Protein AF-A0A447S099-F1 (afdb_monomer_lite)

Foldseek 3Di:
DVVVVVVVVVVVVVVVVVVVPPPVPPVCPPPPPPPPPQQDFDKDWDWDDDDPAPTWTKIKTTDRQQKIKIKIAGHRDPDPPRIDIDIDGHPPDDD

Sequence (95 aa):
MKKIVFSVIAACSLFALFGCNHRAETDTVQPAAMEELKPMQQSWRGVLPCADCEGIDTSLFLEKDGTWVMNEHYQGARREPSSFALVRHLGTYRG

Organism: Klebsiella pneumoniae (NCBI:txid573)

pLDDT: mean 75.4, std 17.82, range [39.91, 97.0]

Radius of gyration: 29.15 Å; chains: 1; bounding box: 70×64×32 Å

Structure (mmCIF, N/CA/C/O backbone):
data_AF-A0A447S099-F1
#
_entry.id   AF-A0A447S099-F1
#
loop_
_atom_site.group_PDB
_atom_site.id
_atom_site.type_symbol
_atom_site.l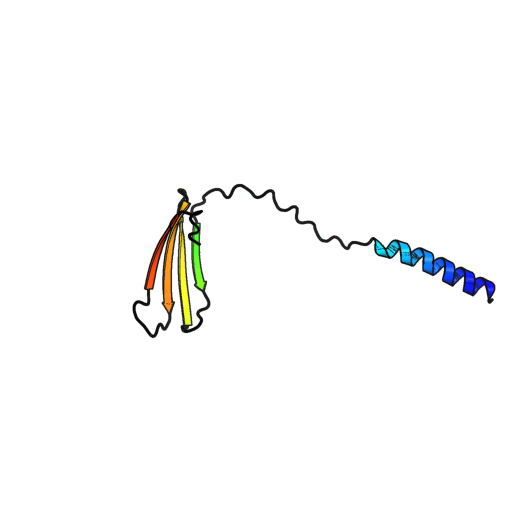abel_atom_id
_atom_site.label_alt_id
_atom_site.label_comp_id
_atom_site.label_asym_id
_atom_site.label_entity_id
_atom_site.label_seq_id
_atom_site.pdbx_PDB_ins_code
_atom_site.Cartn_x
_atom_site.Cartn_y
_atom_site.Cartn_z
_atom_site.occupancy
_atom_site.B_iso_or_equiv
_atom_site.auth_seq_id
_atom_site.auth_comp_id
_atom_site.auth_asym_id
_atom_site.auth_atom_id
_atom_site.pdbx_PDB_model_num
ATOM 1 N N . MET A 1 1 ? -56.495 -52.796 5.592 1.00 51.06 1 MET A N 1
ATOM 2 C CA . MET A 1 1 ? -55.129 -52.224 5.502 1.00 51.06 1 MET A CA 1
ATOM 3 C C . MET A 1 1 ? -55.048 -50.903 4.720 1.00 51.06 1 MET A C 1
ATOM 5 O O . MET A 1 1 ? -54.272 -50.047 5.106 1.00 51.06 1 MET A O 1
ATOM 9 N N . LYS A 1 2 ? -55.888 -50.653 3.702 1.00 55.31 2 LYS A N 1
ATOM 10 C CA . LYS A 1 2 ? -55.867 -49.414 2.887 1.00 55.31 2 LYS A CA 1
ATOM 11 C C . LYS A 1 2 ? -56.153 -48.104 3.655 1.00 55.31 2 LYS A C 1
ATOM 13 O O . LYS A 1 2 ? -55.530 -47.092 3.375 1.00 55.31 2 LYS A O 1
ATOM 18 N N . LYS A 1 3 ? -57.020 -48.140 4.678 1.00 57.19 3 LYS A N 1
ATOM 19 C CA . LYS A 1 3 ? -57.368 -46.974 5.527 1.00 57.19 3 LYS A CA 1
ATOM 20 C C . LYS A 1 3 ? -56.193 -46.485 6.390 1.00 57.19 3 LYS A C 1
ATOM 22 O O . LYS A 1 3 ? -56.050 -45.294 6.626 1.00 57.19 3 LYS A O 1
ATOM 27 N N . ILE A 1 4 ? -55.351 -47.424 6.827 1.00 69.56 4 ILE A N 1
ATOM 28 C CA . ILE A 1 4 ? -54.183 -47.152 7.676 1.00 69.56 4 ILE A CA 1
ATOM 29 C C . ILE A 1 4 ? -53.072 -46.519 6.831 1.00 69.56 4 ILE A C 1
ATOM 31 O O . ILE A 1 4 ? -52.464 -45.546 7.256 1.00 69.56 4 ILE A O 1
ATOM 35 N N . VAL A 1 5 ? -52.892 -46.987 5.589 1.00 66.50 5 VAL A N 1
ATOM 36 C CA . VAL A 1 5 ? -51.944 -46.393 4.630 1.00 66.50 5 VAL A CA 1
ATOM 37 C C . VAL A 1 5 ? -52.284 -44.925 4.341 1.00 66.50 5 VAL A C 1
ATOM 39 O O . VAL A 1 5 ? -51.392 -44.083 4.368 1.00 66.50 5 VAL A O 1
ATOM 42 N N . PHE A 1 6 ? -53.566 -44.586 4.153 1.00 65.75 6 PHE A N 1
ATOM 43 C CA . PHE A 1 6 ? -53.972 -43.189 3.948 1.00 65.75 6 PHE A CA 1
ATOM 44 C C . PHE A 1 6 ? -53.714 -42.296 5.173 1.00 65.75 6 PHE A C 1
ATOM 46 O O . PHE A 1 6 ? -53.293 -41.153 5.013 1.00 65.75 6 PHE A O 1
ATOM 53 N N . SER A 1 7 ? -53.899 -42.819 6.389 1.00 67.88 7 SER A N 1
ATOM 54 C CA . SER A 1 7 ? -53.637 -42.073 7.628 1.00 67.88 7 SER A CA 1
ATOM 55 C C . SER A 1 7 ? -52.149 -41.790 7.848 1.00 67.88 7 SER A C 1
ATOM 57 O O . SER A 1 7 ? -51.799 -40.718 8.334 1.00 67.88 7 SER A O 1
ATOM 59 N N . VAL A 1 8 ? -51.271 -42.732 7.491 1.00 70.94 8 VAL A N 1
ATOM 60 C CA . VAL A 1 8 ? -49.815 -42.572 7.641 1.00 70.94 8 VAL A CA 1
ATOM 61 C C . VAL A 1 8 ? -49.278 -41.534 6.654 1.00 70.94 8 VAL A C 1
ATOM 63 O O . VAL A 1 8 ? -48.487 -40.679 7.039 1.00 70.94 8 VAL A O 1
ATOM 66 N N . ILE A 1 9 ? -49.767 -41.533 5.410 1.00 68.25 9 ILE A N 1
ATOM 67 C CA . ILE A 1 9 ? -49.372 -40.544 4.392 1.00 68.25 9 ILE A CA 1
ATOM 68 C C . ILE A 1 9 ? -49.810 -39.128 4.801 1.00 68.25 9 ILE A C 1
ATOM 70 O O . ILE A 1 9 ? -49.021 -38.187 4.701 1.00 68.25 9 ILE A O 1
ATOM 74 N N . ALA A 1 10 ? -51.031 -38.979 5.327 1.00 66.81 10 ALA A N 1
ATOM 75 C CA . ALA A 1 10 ? -51.517 -37.698 5.838 1.00 66.81 10 ALA A CA 1
ATOM 76 C C . ALA A 1 10 ? -50.680 -37.201 7.034 1.00 66.81 10 ALA A C 1
ATOM 78 O O . ALA A 1 10 ? -50.291 -36.035 7.071 1.00 66.81 10 ALA A O 1
ATOM 79 N N . ALA A 1 11 ? -50.320 -38.087 7.967 1.00 64.31 11 ALA A N 1
ATOM 80 C CA . ALA A 1 11 ? -49.480 -37.730 9.109 1.00 64.31 11 ALA A CA 1
ATOM 81 C C . ALA A 1 11 ? -48.061 -37.306 8.684 1.00 64.31 11 ALA A C 1
ATOM 83 O O . ALA A 1 11 ? -47.558 -36.293 9.163 1.00 64.31 11 ALA A O 1
ATOM 84 N N . CYS A 1 12 ? -47.435 -38.009 7.735 1.00 63.38 12 CYS A N 1
ATOM 85 C CA . CYS A 1 12 ? -46.109 -37.647 7.223 1.00 63.38 12 CYS A CA 1
ATOM 86 C C . CYS A 1 12 ? -46.093 -36.286 6.508 1.00 63.38 12 CYS A C 1
ATOM 88 O O . CYS A 1 12 ? -45.123 -35.541 6.645 1.00 63.38 12 CYS A O 1
ATOM 90 N N . SER A 1 13 ? -47.170 -35.919 5.800 1.00 64.38 13 SER A N 1
ATOM 91 C CA . SER A 1 13 ? -47.267 -34.596 5.161 1.00 64.38 13 SER A CA 1
ATOM 92 C C . SER A 1 13 ? -47.322 -33.434 6.161 1.00 64.38 13 SER A C 1
ATOM 94 O O . SER A 1 13 ? -46.795 -32.361 5.877 1.00 64.38 13 SER A O 1
ATOM 96 N N . LEU A 1 14 ? -47.876 -33.653 7.359 1.00 59.97 14 LEU A N 1
ATOM 97 C CA . LEU A 1 14 ? -47.946 -32.633 8.411 1.00 59.97 14 LEU A CA 1
ATOM 98 C C . LEU A 1 14 ? -46.583 -32.390 9.080 1.00 59.97 14 LEU A C 1
ATOM 100 O O . LEU A 1 14 ? -46.273 -31.256 9.437 1.00 59.97 14 LEU A O 1
ATOM 104 N N . PHE A 1 15 ? -45.736 -33.419 9.190 1.00 59.94 15 PHE A N 1
ATOM 105 C CA . PHE A 1 15 ? -44.371 -33.275 9.714 1.00 59.94 15 PHE A CA 1
ATOM 106 C C . PHE A 1 15 ? -43.417 -32.578 8.733 1.00 59.94 15 PHE A C 1
ATOM 108 O O . PHE A 1 15 ? -42.501 -31.884 9.167 1.00 59.94 15 PHE A O 1
ATOM 115 N N . ALA A 1 16 ? -43.649 -32.697 7.422 1.00 61.69 16 ALA A N 1
ATOM 116 C CA . ALA A 1 16 ? -42.831 -32.027 6.410 1.00 61.69 16 ALA A CA 1
ATOM 117 C C . ALA A 1 16 ? -42.985 -30.491 6.429 1.00 61.69 16 ALA A C 1
ATOM 119 O O . ALA A 1 16 ? -42.023 -29.776 6.153 1.00 61.69 16 ALA A O 1
ATOM 120 N N . LEU A 1 17 ? -44.156 -29.967 6.815 1.00 58.38 17 LEU A N 1
ATOM 121 C CA . LEU A 1 17 ? -44.407 -28.518 6.868 1.00 58.38 17 LEU A CA 1
ATOM 122 C C . LEU A 1 17 ? -43.716 -27.816 8.051 1.00 58.38 17 LEU A C 1
ATOM 124 O O . LEU A 1 17 ? -43.416 -26.628 7.954 1.00 58.38 17 LEU A O 1
ATOM 128 N N . PHE A 1 18 ? -43.381 -28.536 9.129 1.00 58.28 18 PHE A N 1
ATOM 129 C CA . PHE A 1 18 ? -42.540 -27.995 10.209 1.00 58.28 18 PHE A CA 1
ATOM 130 C C . PHE A 1 18 ? -41.052 -27.891 9.815 1.00 58.28 18 PHE A C 1
ATOM 132 O O . PHE A 1 18 ? -40.303 -27.151 10.450 1.00 58.28 18 PHE A O 1
ATOM 139 N N . GLY A 1 19 ? -40.623 -28.572 8.744 1.00 55.94 19 GLY A N 1
ATOM 140 C CA . GLY A 1 19 ? -39.241 -28.552 8.253 1.00 55.94 19 GLY A CA 1
ATOM 141 C C . GLY A 1 19 ? -38.857 -27.308 7.444 1.00 55.94 19 GLY A C 1
ATOM 142 O O . GLY A 1 19 ? -37.672 -27.014 7.316 1.00 55.94 19 GLY A O 1
ATOM 143 N N . CYS A 1 20 ? -39.820 -26.527 6.942 1.00 60.66 20 CYS A N 1
ATOM 144 C CA . CYS A 1 20 ? -39.541 -25.333 6.127 1.00 60.66 20 CYS A CA 1
ATOM 145 C C . CYS A 1 20 ? -39.293 -24.042 6.930 1.00 60.66 20 CYS A C 1
ATOM 147 O O . CYS A 1 20 ? -39.275 -22.962 6.347 1.00 60.66 20 CYS A O 1
ATOM 149 N N . ASN A 1 21 ? -39.065 -24.133 8.244 1.00 58.59 21 ASN A N 1
ATOM 150 C CA . ASN A 1 21 ? -38.572 -23.010 9.055 1.00 58.59 21 ASN A CA 1
ATOM 151 C C . ASN A 1 21 ? -37.279 -23.323 9.819 1.00 58.59 21 ASN A C 1
ATOM 153 O O . ASN A 1 21 ? -36.841 -22.506 10.627 1.00 58.59 21 ASN A O 1
ATOM 157 N N . HIS A 1 22 ? -36.610 -24.449 9.539 1.00 50.50 22 HIS A N 1
ATOM 158 C CA . HIS A 1 22 ? -35.230 -24.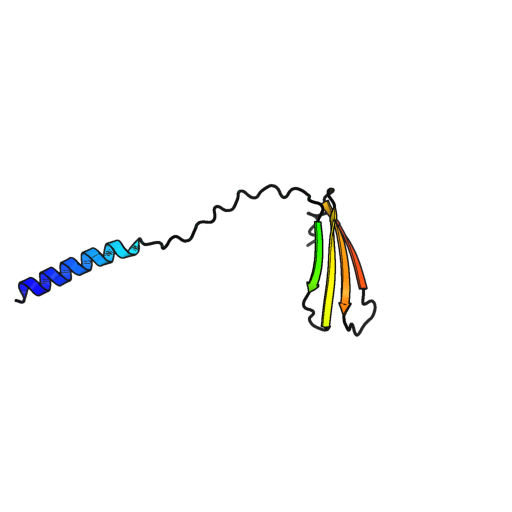625 9.983 1.00 50.50 22 HIS A CA 1
ATOM 159 C C . HIS A 1 22 ? -34.321 -23.788 9.078 1.00 50.50 22 HIS A C 1
ATOM 161 O O . HIS A 1 22 ? -33.628 -24.291 8.194 1.00 50.50 22 HIS A O 1
ATOM 167 N N . ARG A 1 23 ? -34.349 -22.468 9.291 1.00 47.47 23 ARG A N 1
ATOM 168 C CA . ARG A 1 23 ? -33.197 -21.628 9.007 1.00 47.47 23 ARG A CA 1
ATOM 169 C C . ARG A 1 23 ? -32.113 -22.178 9.922 1.00 47.47 23 ARG A C 1
ATOM 171 O O . ARG A 1 23 ? -32.057 -21.805 11.089 1.00 47.47 23 ARG A O 1
ATOM 178 N N . ALA A 1 24 ? -31.336 -23.134 9.403 1.00 49.28 24 ALA A N 1
ATOM 179 C CA . ALA A 1 24 ? -30.019 -23.425 9.932 1.00 49.28 24 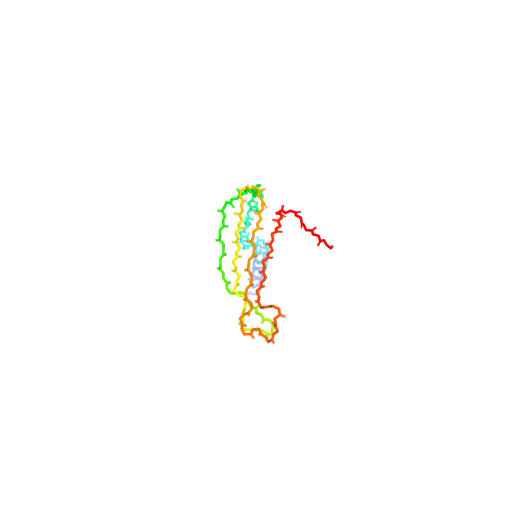ALA A CA 1
ATOM 180 C C . ALA A 1 24 ? -29.407 -22.059 10.187 1.00 49.28 24 ALA A C 1
ATOM 182 O O . ALA A 1 24 ? -29.394 -21.224 9.279 1.00 49.28 24 ALA A O 1
ATOM 183 N N . GLU A 1 25 ? -29.117 -21.828 11.457 1.00 49.84 25 GLU A N 1
ATOM 184 C CA . GLU A 1 25 ? -28.545 -20.639 12.044 1.00 49.84 25 GLU A CA 1
ATOM 185 C C . GLU A 1 25 ? -27.443 -20.142 11.109 1.00 49.84 25 GLU A C 1
ATOM 187 O O . GLU A 1 25 ? -26.290 -20.556 11.168 1.00 49.84 25 GLU A O 1
ATOM 192 N N . THR A 1 26 ? -27.827 -19.298 10.146 1.00 46.53 26 THR A N 1
ATOM 193 C CA . THR A 1 26 ? -26.912 -18.353 9.545 1.00 46.53 26 THR A CA 1
ATOM 194 C C . THR A 1 26 ? -26.624 -17.479 10.727 1.00 46.53 26 THR A C 1
ATOM 196 O O . THR A 1 26 ? -27.455 -16.622 11.033 1.00 46.53 26 THR A O 1
ATOM 199 N N . ASP A 1 27 ? -25.566 -17.847 11.440 1.00 47.38 27 ASP A N 1
ATOM 200 C CA . ASP A 1 27 ? -24.877 -17.069 12.439 1.00 47.38 27 ASP A CA 1
ATOM 201 C C . ASP A 1 27 ? -24.915 -15.641 11.914 1.00 47.38 27 ASP A C 1
ATOM 203 O O . ASP A 1 27 ? -24.204 -15.260 10.976 1.00 47.38 27 ASP A O 1
ATOM 207 N N . THR A 1 28 ? -25.930 -14.902 12.360 1.00 44.50 28 THR A N 1
ATOM 208 C CA . THR A 1 28 ? -26.043 -13.494 12.074 1.00 44.50 28 THR A CA 1
ATOM 209 C C . THR A 1 28 ? -24.964 -12.951 12.964 1.00 44.50 28 THR A C 1
ATOM 211 O O . THR A 1 28 ? -25.238 -12.577 14.103 1.00 44.50 28 THR A O 1
ATOM 214 N N . VAL A 1 29 ? -23.733 -12.980 12.448 1.00 50.75 29 VAL A N 1
ATOM 215 C CA . VAL A 1 29 ? -22.682 -12.067 12.835 1.00 50.75 29 VAL A CA 1
ATOM 216 C C . VAL A 1 29 ? -23.408 -10.739 12.827 1.00 50.75 29 VAL A C 1
ATOM 218 O O . VAL A 1 29 ? -23.732 -10.209 11.759 1.00 50.75 29 VAL A O 1
ATOM 221 N N . GLN A 1 30 ? -23.810 -10.277 14.019 1.00 44.72 30 GLN A N 1
ATOM 222 C CA . GLN A 1 30 ? -24.191 -8.894 14.208 1.00 44.72 30 GLN A CA 1
ATOM 223 C C . GLN A 1 30 ? -23.109 -8.146 13.441 1.00 44.72 30 GLN A C 1
ATOM 225 O O . GLN A 1 30 ? -21.936 -8.422 13.714 1.00 44.72 30 GLN A O 1
ATOM 230 N N . PRO A 1 31 ? -23.437 -7.315 12.434 1.00 47.88 31 PRO A N 1
ATOM 231 C CA . PRO A 1 31 ? -22.426 -6.438 11.887 1.00 47.88 31 PRO A CA 1
ATOM 232 C C . PRO A 1 31 ? -21.930 -5.690 13.112 1.00 47.88 31 PRO A C 1
ATOM 234 O O . PRO A 1 31 ? -22.702 -4.931 13.703 1.00 47.88 31 PRO A O 1
ATOM 237 N N . ALA A 1 32 ? -20.732 -6.058 13.590 1.00 57.59 32 ALA A N 1
ATOM 238 C CA . ALA A 1 32 ? -20.129 -5.453 14.757 1.00 57.59 32 ALA A CA 1
ATOM 239 C C . 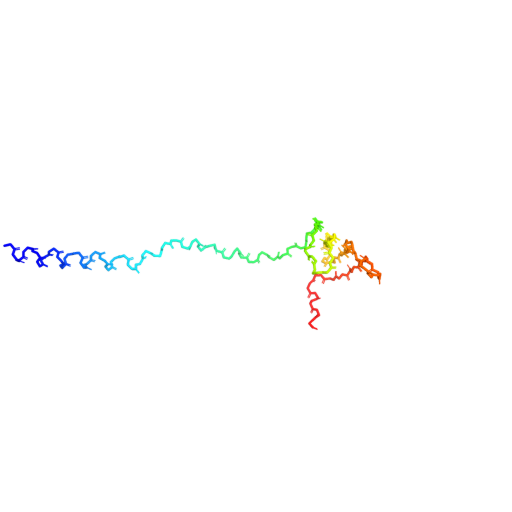ALA A 1 32 ? -20.271 -3.972 14.476 1.00 57.59 32 ALA A C 1
ATOM 241 O O . ALA A 1 32 ? -19.847 -3.542 1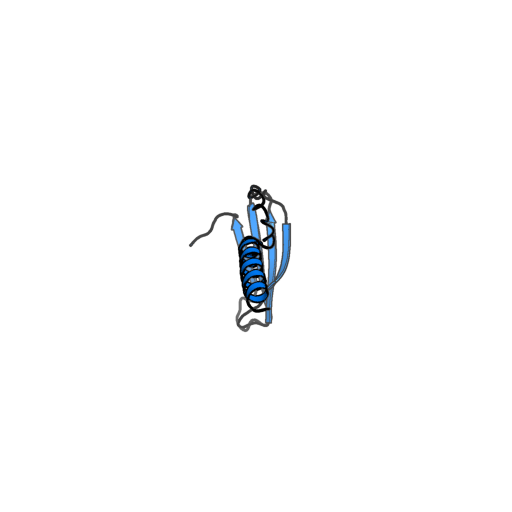3.396 1.00 57.59 32 ALA A O 1
ATOM 242 N N . ALA A 1 33 ? -21.048 -3.284 15.326 1.00 54.00 33 ALA A N 1
ATOM 243 C CA . ALA A 1 33 ? -21.392 -1.885 15.138 1.00 54.00 33 ALA A CA 1
ATOM 244 C C . ALA A 1 33 ? -20.117 -1.221 14.659 1.00 54.00 33 ALA A C 1
ATOM 246 O O . ALA A 1 33 ? -19.129 -1.361 15.372 1.00 54.00 33 ALA A O 1
ATOM 247 N N . MET A 1 34 ? -20.124 -0.720 13.415 1.00 54.69 34 MET A N 1
ATOM 248 C CA . MET A 1 34 ? -18.915 -0.366 12.675 1.00 54.69 34 MET A CA 1
ATOM 249 C C . MET A 1 34 ? -18.093 0.513 13.598 1.00 54.69 34 MET A C 1
ATOM 251 O O . MET A 1 34 ? -18.442 1.676 13.796 1.00 54.69 34 MET A O 1
ATOM 255 N N . GLU A 1 35 ? -17.119 -0.093 14.277 1.00 61.59 35 GLU A N 1
ATOM 256 C CA . GLU A 1 35 ? -16.424 0.597 15.344 1.00 61.59 35 GLU A CA 1
ATOM 257 C C . GLU A 1 35 ? -15.698 1.703 14.611 1.00 61.59 35 GLU A C 1
ATOM 259 O O . GLU A 1 35 ? -15.030 1.428 13.608 1.00 61.59 35 GLU A O 1
ATOM 264 N N . GLU A 1 36 ? -15.969 2.950 15.000 1.00 60.22 36 GLU A N 1
ATOM 265 C CA . GLU A 1 36 ? -15.356 4.119 14.388 1.00 60.22 36 GLU A CA 1
ATOM 266 C C . GLU A 1 36 ? -13.866 3.809 14.276 1.00 60.22 36 GLU A C 1
ATOM 268 O O . GLU A 1 36 ? -13.219 3.613 15.308 1.00 60.22 36 GLU A O 1
ATOM 273 N N . LEU A 1 37 ? -13.373 3.607 13.040 1.00 61.72 37 LEU A N 1
ATOM 274 C CA . LEU A 1 37 ? -12.036 3.065 12.814 1.00 61.72 37 LEU A CA 1
ATOM 275 C C . LEU A 1 37 ? -11.051 4.031 13.449 1.00 61.72 37 LEU A C 1
ATOM 277 O O . LEU A 1 37 ? -10.702 5.060 12.870 1.00 61.72 37 LEU A O 1
ATOM 281 N N . LYS A 1 38 ? -10.626 3.703 14.667 1.00 62.22 38 LYS A N 1
ATOM 282 C CA . LYS A 1 38 ? -9.717 4.544 15.413 1.00 62.22 38 LYS A CA 1
ATOM 283 C C . LYS A 1 38 ? -8.381 4.509 14.681 1.00 62.22 38 LYS A C 1
ATOM 285 O O . LYS A 1 38 ? -7.842 3.413 14.497 1.00 62.22 38 LYS A O 1
ATOM 290 N N . PRO A 1 39 ? -7.822 5.670 14.297 1.00 64.19 39 PRO A N 1
ATOM 291 C CA . PRO A 1 39 ? -6.486 5.724 13.731 1.00 64.19 39 PRO A CA 1
ATOM 292 C C . PRO A 1 39 ? -5.510 5.020 14.675 1.00 64.19 39 PRO A C 1
ATOM 294 O O . PRO A 1 39 ? -5.341 5.406 15.837 1.00 64.19 39 PRO A O 1
ATOM 297 N N . MET A 1 40 ? -4.910 3.937 14.196 1.00 63.81 40 MET A N 1
ATOM 298 C CA . MET A 1 40 ? -3.965 3.126 14.948 1.00 63.81 40 MET A CA 1
ATOM 299 C C . MET A 1 40 ? -2.655 3.064 14.181 1.00 63.81 40 MET A C 1
ATOM 301 O O . MET A 1 40 ? -2.647 2.908 12.962 1.00 63.81 40 MET A O 1
ATOM 305 N N . GLN A 1 41 ? -1.543 3.204 14.903 1.00 76.25 41 GLN A N 1
ATOM 306 C CA . GLN A 1 41 ? -0.233 3.076 14.287 1.00 76.25 41 GLN A CA 1
ATOM 307 C C . GLN A 1 41 ? -0.003 1.605 13.963 1.00 76.25 41 GLN A C 1
ATOM 309 O O . GLN A 1 41 ? 0.071 0.772 14.869 1.00 76.25 41 GLN A O 1
ATOM 314 N N . GLN A 1 42 ? 0.065 1.288 12.677 1.00 84.88 42 GLN A N 1
ATOM 315 C CA . GLN A 1 42 ? 0.214 -0.077 12.197 1.00 84.88 42 GLN A CA 1
ATOM 316 C C . GLN A 1 42 ? 1.207 -0.120 11.051 1.00 84.88 42 GLN A C 1
ATOM 318 O O . GLN A 1 42 ? 1.264 0.777 10.215 1.00 84.88 42 GLN A O 1
ATOM 323 N N . SER A 1 43 ? 1.981 -1.195 11.012 1.00 91.56 43 SER A N 1
ATOM 324 C CA . SER A 1 43 ? 2.870 -1.501 9.903 1.00 91.56 43 SER A CA 1
ATOM 325 C C . SER A 1 43 ? 2.481 -2.844 9.319 1.00 91.56 43 SER A C 1
ATOM 327 O O . SER A 1 43 ? 2.370 -3.828 10.053 1.00 91.56 43 SER A O 1
ATOM 329 N N . TRP A 1 44 ? 2.336 -2.895 8.007 1.00 93.50 44 TRP A N 1
ATOM 330 C CA . TRP A 1 44 ? 2.102 -4.115 7.262 1.00 93.50 44 TRP A CA 1
ATOM 331 C C . TRP A 1 44 ? 3.206 -4.297 6.225 1.00 93.50 44 TRP A C 1
ATOM 333 O O . TRP A 1 44 ? 3.699 -3.327 5.648 1.00 93.50 44 TRP A O 1
ATOM 343 N N . ARG A 1 45 ? 3.611 -5.546 6.009 1.00 95.88 45 ARG A N 1
ATOM 344 C CA . ARG A 1 45 ? 4.546 -5.930 4.953 1.00 95.88 45 ARG A CA 1
ATOM 345 C C . ARG A 1 45 ? 4.095 -7.238 4.332 1.00 95.88 45 ARG A C 1
ATOM 347 O O . ARG A 1 45 ? 3.675 -8.143 5.052 1.00 95.88 45 ARG A O 1
ATOM 354 N N . GLY A 1 46 ? 4.241 -7.344 3.022 1.00 95.75 46 GLY A N 1
ATOM 355 C CA . GLY A 1 46 ? 3.952 -8.564 2.289 1.00 95.75 46 GLY A CA 1
ATOM 356 C C . GLY A 1 46 ? 4.266 -8.417 0.811 1.00 95.75 46 GLY A C 1
ATOM 357 O O . GLY A 1 46 ? 4.503 -7.317 0.322 1.00 95.75 46 GLY A O 1
ATOM 358 N N . VAL A 1 47 ? 4.252 -9.542 0.102 1.00 96.88 47 VAL A N 1
ATOM 359 C CA . VAL A 1 47 ? 4.421 -9.563 -1.352 1.00 96.88 47 VAL A CA 1
ATOM 360 C C . VAL A 1 47 ? 3.048 -9.706 -1.997 1.00 96.88 47 VAL A C 1
ATOM 362 O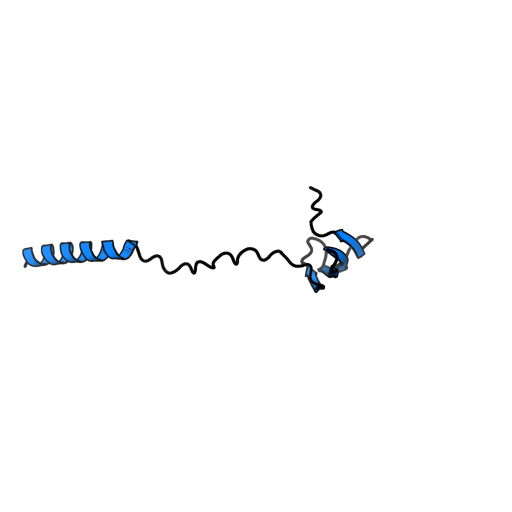 O . VAL A 1 47 ? 2.357 -10.702 -1.774 1.00 96.88 47 VAL A O 1
ATOM 365 N N . LEU A 1 48 ? 2.640 -8.703 -2.770 1.00 95.81 48 LEU A N 1
ATOM 366 C CA . LEU A 1 48 ? 1.400 -8.724 -3.537 1.00 95.81 48 LEU A CA 1
ATOM 367 C C . LEU A 1 48 ? 1.611 -9.439 -4.882 1.00 95.81 48 LEU A C 1
ATOM 369 O O . LEU A 1 48 ? 2.691 -9.333 -5.473 1.00 95.81 48 LEU A O 1
ATOM 373 N N . PRO A 1 49 ? 0.593 -10.155 -5.394 1.00 95.88 49 PRO A N 1
ATOM 374 C CA . PRO A 1 49 ? 0.667 -10.771 -6.712 1.00 95.88 49 PRO A CA 1
ATOM 375 C C . PRO A 1 49 ? 0.786 -9.698 -7.800 1.00 95.88 49 PRO A C 1
ATOM 377 O O . PRO A 1 49 ? 0.067 -8.700 -7.785 1.00 95.88 49 PRO A O 1
ATOM 380 N N . CYS A 1 50 ? 1.675 -9.930 -8.763 1.00 92.75 50 CYS A N 1
ATOM 381 C CA . CYS A 1 50 ? 1.952 -9.018 -9.867 1.00 92.75 50 CYS A CA 1
ATOM 382 C C . CYS A 1 50 ? 1.568 -9.656 -11.205 1.00 92.75 50 CYS A C 1
ATOM 384 O O . CYS A 1 50 ? 1.725 -10.861 -11.390 1.00 92.75 50 CYS A O 1
ATOM 386 N N . ALA A 1 51 ? 1.054 -8.859 -12.143 1.00 91.81 51 ALA A N 1
ATOM 387 C CA . ALA A 1 51 ? 0.603 -9.370 -13.438 1.00 91.81 51 ALA A CA 1
ATOM 388 C C . ALA A 1 51 ? 1.767 -9.683 -14.395 1.00 91.81 51 ALA A C 1
ATOM 390 O O . ALA A 1 51 ? 1.698 -10.640 -15.163 1.00 91.81 51 ALA A O 1
ATOM 391 N N . ASP A 1 52 ? 2.823 -8.869 -14.372 1.00 89.50 52 ASP A N 1
ATOM 392 C CA . ASP A 1 52 ? 3.933 -8.903 -15.330 1.00 89.50 52 ASP A CA 1
ATOM 393 C C . ASP A 1 52 ? 5.325 -8.916 -14.674 1.00 89.50 52 ASP A C 1
ATOM 395 O O . ASP A 1 52 ? 6.339 -8.759 -15.368 1.00 89.50 52 ASP A O 1
ATOM 399 N N . CYS A 1 53 ? 5.366 -9.148 -13.361 1.00 90.69 53 CYS A N 1
ATOM 400 C CA . CYS A 1 53 ? 6.561 -9.243 -12.529 1.00 90.69 53 CYS A CA 1
ATOM 401 C C . CYS A 1 53 ? 6.422 -10.382 -11.497 1.00 90.69 53 CYS A C 1
ATOM 403 O O . CYS A 1 53 ? 5.362 -10.997 -11.397 1.00 90.69 53 CYS A O 1
ATOM 405 N N . GLU A 1 54 ? 7.487 -10.717 -10.765 1.00 94.38 54 GLU A N 1
ATOM 406 C CA . GLU A 1 54 ? 7.494 -11.868 -9.837 1.00 94.38 54 GLU A CA 1
ATOM 407 C C . GLU A 1 54 ? 6.603 -11.628 -8.607 1.00 94.38 54 GLU A C 1
ATOM 409 O O . GLU A 1 54 ? 6.006 -12.556 -8.061 1.00 94.38 54 GLU A O 1
ATOM 414 N N . GLY A 1 55 ? 6.474 -10.365 -8.208 1.00 94.75 55 GLY A N 1
ATOM 415 C CA . GLY A 1 55 ? 5.681 -9.915 -7.074 1.00 94.75 55 GLY A CA 1
ATOM 416 C C . GLY A 1 55 ? 5.980 -8.454 -6.754 1.00 94.75 55 GLY A C 1
ATOM 417 O O . GLY A 1 55 ? 6.975 -7.899 -7.221 1.00 94.75 55 GLY A O 1
ATOM 418 N N . ILE A 1 56 ? 5.119 -7.822 -5.964 1.00 96.56 56 ILE A N 1
ATOM 419 C CA . ILE A 1 56 ? 5.338 -6.458 -5.473 1.00 96.56 56 ILE A CA 1
ATOM 420 C C . ILE A 1 56 ? 5.621 -6.551 -3.977 1.00 96.56 56 ILE A C 1
ATOM 422 O O . ILE A 1 56 ? 4.720 -6.861 -3.204 1.00 96.56 56 ILE A O 1
ATOM 426 N N . ASP A 1 57 ? 6.868 -6.327 -3.566 1.00 97.00 57 ASP A N 1
ATOM 427 C CA . ASP A 1 57 ? 7.214 -6.184 -2.151 1.00 97.00 57 ASP A CA 1
ATOM 428 C C . ASP A 1 57 ? 6.646 -4.856 -1.653 1.00 97.00 57 ASP A C 1
ATOM 430 O O . ASP A 1 57 ? 7.121 -3.778 -2.022 1.00 97.00 57 ASP A O 1
ATOM 434 N N . THR A 1 58 ? 5.576 -4.941 -0.871 1.00 96.81 58 THR A N 1
ATOM 435 C CA . THR A 1 58 ? 4.815 -3.790 -0.411 1.00 96.81 58 THR A CA 1
ATOM 436 C C . THR A 1 58 ? 4.963 -3.650 1.097 1.00 96.81 58 THR A C 1
ATOM 438 O O . THR A 1 58 ? 4.698 -4.571 1.873 1.00 96.81 58 THR A O 1
ATOM 441 N N . SER A 1 59 ? 5.328 -2.448 1.530 1.00 95.38 59 SER A N 1
ATOM 442 C CA . SER A 1 59 ? 5.308 -2.044 2.933 1.00 95.38 59 SER A CA 1
ATOM 443 C C . SER A 1 59 ? 4.381 -0.855 3.115 1.00 95.38 59 SER A C 1
ATOM 445 O O . SER A 1 59 ? 4.455 0.110 2.361 1.00 95.38 59 SER A O 1
ATOM 447 N N . LEU A 1 60 ? 3.499 -0.935 4.106 1.00 93.62 60 LEU A N 1
ATOM 448 C CA . LEU A 1 60 ? 2.503 0.081 4.413 1.00 93.62 60 LEU A CA 1
ATOM 449 C C . LEU A 1 60 ? 2.621 0.468 5.886 1.00 93.62 60 LEU A C 1
ATOM 451 O O . LEU A 1 60 ? 2.570 -0.389 6.765 1.00 93.62 60 LEU A O 1
ATOM 455 N N . PHE A 1 61 ? 2.754 1.760 6.149 1.00 93.12 61 PHE A N 1
ATOM 456 C CA . PHE A 1 61 ? 2.815 2.340 7.484 1.00 93.12 61 PHE A CA 1
ATOM 457 C C . PHE A 1 61 ? 1.656 3.313 7.645 1.00 93.12 61 PHE A C 1
ATOM 459 O O . PHE A 1 61 ? 1.540 4.258 6.870 1.00 93.12 61 PHE A O 1
ATOM 466 N N . LEU A 1 62 ? 0.798 3.070 8.632 1.00 91.19 62 LEU A N 1
ATOM 467 C CA . LEU A 1 62 ? -0.300 3.948 9.013 1.00 91.19 62 LEU A CA 1
ATOM 468 C C . LEU A 1 62 ? 0.133 4.737 10.243 1.00 91.19 62 LEU A C 1
ATOM 470 O O . LEU A 1 62 ? 0.551 4.152 11.244 1.00 91.19 62 LEU A O 1
ATOM 474 N N . GLU A 1 63 ? 0.005 6.052 10.170 1.00 89.31 63 GLU A N 1
ATOM 475 C CA . GLU A 1 63 ? 0.243 6.969 11.273 1.00 89.31 63 GLU A CA 1
ATOM 476 C C . GLU A 1 63 ? -1.053 7.295 12.021 1.00 89.31 63 GLU A C 1
ATOM 478 O O . GLU A 1 63 ? -2.172 7.140 11.522 1.00 89.31 63 GLU A O 1
ATOM 483 N N . LYS A 1 64 ? -0.905 7.759 13.267 1.00 86.62 64 LYS A N 1
ATOM 484 C CA . LYS A 1 64 ? -2.046 8.077 14.146 1.00 86.62 64 LYS A CA 1
ATOM 485 C C . LYS A 1 64 ? -2.858 9.282 13.680 1.00 86.62 64 LYS A C 1
ATOM 487 O O . LYS A 1 64 ? -4.004 9.426 14.086 1.00 86.62 64 LYS A O 1
ATOM 492 N N . ASP A 1 65 ? -2.266 10.156 12.877 1.00 85.94 65 ASP A N 1
ATOM 493 C CA . ASP A 1 65 ? -2.940 11.310 12.280 1.00 85.94 65 ASP A CA 1
ATOM 494 C C . ASP A 1 65 ? -3.812 10.918 11.072 1.00 85.94 65 ASP A C 1
ATOM 496 O O . ASP A 1 65 ? -4.539 11.752 10.542 1.00 85.94 65 ASP A O 1
ATOM 500 N N . GLY A 1 66 ? -3.784 9.644 10.659 1.00 85.31 66 GLY A N 1
ATOM 501 C CA . GLY A 1 66 ? -4.453 9.164 9.457 1.00 85.31 66 GLY A CA 1
ATOM 502 C C . GLY A 1 66 ? -3.613 9.337 8.192 1.00 85.31 66 GLY A C 1
ATOM 503 O O . GLY A 1 66 ? -4.086 9.000 7.111 1.00 85.31 66 GLY A O 1
ATOM 504 N N . THR A 1 67 ? -2.373 9.809 8.277 1.00 89.94 67 THR A N 1
ATOM 505 C CA . THR A 1 67 ? -1.424 9.730 7.167 1.00 89.94 67 THR A CA 1
ATOM 506 C C . THR A 1 67 ? -0.960 8.284 7.000 1.00 89.94 67 THR A C 1
ATOM 508 O O . THR A 1 67 ? -0.865 7.522 7.960 1.00 89.94 67 THR A O 1
ATOM 511 N N . TRP A 1 68 ? -0.667 7.868 5.776 1.00 91.25 68 TRP A N 1
ATOM 512 C CA . TRP A 1 68 ? -0.006 6.600 5.515 1.00 91.25 68 TRP A CA 1
ATOM 513 C C . TRP A 1 68 ? 1.082 6.744 4.464 1.00 91.25 68 TRP A C 1
ATOM 515 O O . TRP A 1 68 ? 0.988 7.557 3.541 1.00 91.25 68 TRP A O 1
ATOM 525 N N . VAL A 1 69 ? 2.113 5.922 4.623 1.00 93.88 69 VAL A N 1
ATOM 526 C CA . VAL A 1 69 ? 3.238 5.791 3.703 1.00 93.88 69 VAL A CA 1
ATOM 527 C C . VAL A 1 69 ? 3.244 4.371 3.169 1.00 93.88 69 VAL A C 1
ATOM 529 O O . VAL A 1 69 ? 3.276 3.418 3.944 1.00 93.88 69 VAL A O 1
ATOM 532 N N . MET A 1 70 ? 3.232 4.224 1.851 1.00 94.56 70 MET A N 1
ATOM 533 C CA . MET A 1 70 ? 3.387 2.940 1.180 1.00 94.56 70 MET A CA 1
ATOM 534 C C . MET A 1 70 ? 4.631 2.963 0.315 1.00 94.56 70 MET A C 1
ATOM 536 O O . MET A 1 70 ? 4.870 3.934 -0.397 1.00 94.56 70 MET A O 1
ATOM 540 N N . ASN A 1 71 ? 5.406 1.893 0.371 1.00 95.75 71 ASN A N 1
ATOM 541 C CA . ASN A 1 71 ? 6.533 1.664 -0.512 1.00 95.75 71 ASN A CA 1
ATOM 542 C C . ASN A 1 71 ? 6.333 0.328 -1.221 1.00 95.75 71 ASN A C 1
ATOM 544 O O . ASN A 1 71 ? 6.011 -0.666 -0.571 1.00 95.75 71 ASN A O 1
ATOM 548 N N . GLU A 1 72 ? 6.523 0.328 -2.531 1.00 96.00 72 GLU A N 1
ATOM 549 C CA . GLU A 1 72 ? 6.307 -0.802 -3.425 1.00 96.00 72 GLU A CA 1
ATOM 550 C C . GLU A 1 72 ? 7.582 -1.052 -4.219 1.00 96.00 72 GLU A C 1
ATOM 552 O O . GLU A 1 72 ? 8.120 -0.133 -4.836 1.00 96.00 72 GLU A O 1
ATOM 557 N N . HIS A 1 73 ? 8.049 -2.295 -4.233 1.00 95.69 73 HIS A N 1
ATOM 558 C CA . HIS A 1 73 ? 9.163 -2.731 -5.059 1.00 95.69 73 HIS A CA 1
ATOM 559 C C . HIS A 1 73 ? 8.736 -3.892 -5.958 1.00 95.69 73 HIS A C 1
ATOM 561 O O . HIS A 1 73 ? 8.403 -4.978 -5.491 1.00 95.69 73 HIS A O 1
ATOM 567 N N . TYR A 1 74 ? 8.757 -3.650 -7.263 1.00 95.06 74 TYR A N 1
ATOM 568 C CA . TYR A 1 74 ? 8.373 -4.598 -8.298 1.00 95.06 74 TYR A CA 1
ATOM 569 C C . TYR A 1 74 ? 9.548 -5.546 -8.567 1.00 95.06 74 TYR A C 1
ATOM 571 O O . TYR A 1 74 ? 10.536 -5.182 -9.210 1.00 95.06 74 TYR A O 1
ATOM 579 N N . GLN A 1 75 ? 9.442 -6.771 -8.059 1.00 94.00 75 GLN A N 1
ATOM 580 C CA . GLN A 1 75 ? 10.472 -7.801 -8.175 1.00 94.00 75 GLN A CA 1
ATOM 581 C C . GLN A 1 75 ? 10.546 -8.322 -9.612 1.00 94.00 75 GLN A C 1
ATOM 583 O O . GLN A 1 75 ? 9.527 -8.643 -10.227 1.00 94.00 75 GLN A O 1
ATOM 588 N N . GLY A 1 76 ? 11.754 -8.385 -10.173 1.00 89.56 76 GLY A N 1
ATOM 589 C CA . GLY A 1 76 ? 11.944 -8.795 -11.567 1.00 89.56 76 GLY A CA 1
ATOM 590 C C . GLY A 1 76 ? 11.370 -7.803 -12.589 1.00 89.56 76 GLY A C 1
ATOM 591 O O . GLY A 1 76 ? 11.090 -8.182 -13.729 1.00 89.56 76 GLY A O 1
ATOM 592 N N . ALA A 1 77 ? 11.167 -6.535 -12.203 1.00 85.62 77 ALA A N 1
ATOM 593 C CA . ALA A 1 77 ? 10.679 -5.505 -13.110 1.00 85.62 77 ALA A CA 1
ATOM 594 C C . ALA A 1 77 ? 11.589 -5.369 -14.340 1.00 85.62 77 ALA A C 1
ATOM 596 O O . ALA A 1 77 ? 12.791 -5.134 -14.240 1.00 85.62 77 ALA A O 1
ATOM 597 N N . ARG A 1 78 ? 10.990 -5.469 -15.530 1.00 83.38 78 ARG A N 1
ATOM 598 C CA . ARG A 1 78 ? 11.690 -5.265 -16.811 1.00 83.38 78 ARG A CA 1
ATOM 599 C C . ARG A 1 78 ? 11.952 -3.797 -17.138 1.00 83.38 78 ARG A C 1
ATOM 601 O O . ARG A 1 78 ? 12.676 -3.511 -18.088 1.00 83.38 78 ARG A O 1
ATOM 608 N N . ARG A 1 79 ? 11.299 -2.877 -16.429 1.00 80.12 79 ARG A N 1
ATOM 609 C CA . ARG A 1 79 ? 11.339 -1.439 -16.692 1.00 80.12 79 ARG A CA 1
ATOM 610 C C . ARG A 1 79 ? 11.596 -0.693 -15.397 1.00 80.12 79 ARG A C 1
ATOM 612 O O . ARG A 1 79 ? 11.024 -1.031 -14.366 1.00 80.12 79 ARG A O 1
ATOM 619 N N . GLU A 1 80 ? 12.429 0.332 -15.491 1.00 86.69 80 GLU A N 1
ATOM 620 C CA . GLU A 1 80 ? 12.649 1.280 -14.410 1.00 86.69 80 GLU A CA 1
ATOM 621 C C . GLU A 1 80 ? 11.648 2.447 -14.495 1.00 86.69 80 GLU A C 1
ATOM 623 O O . GLU A 1 80 ? 11.221 2.809 -15.598 1.00 86.69 80 GLU A O 1
ATOM 628 N N . PRO A 1 81 ? 11.292 3.065 -13.356 1.00 87.25 81 PRO A N 1
ATOM 629 C CA . PRO A 1 81 ? 11.720 2.705 -12.002 1.00 87.25 81 PRO A CA 1
ATOM 630 C C . PRO A 1 81 ? 10.966 1.480 -11.461 1.00 87.25 81 PRO A C 1
ATOM 632 O O . PRO A 1 81 ? 9.780 1.307 -11.713 1.00 87.25 81 PRO A O 1
ATOM 635 N N . SER A 1 82 ? 11.666 0.622 -10.715 1.00 90.00 82 SER A N 1
ATOM 636 C CA . SER A 1 82 ? 11.104 -0.597 -10.113 1.00 90.00 82 SER A CA 1
ATOM 637 C C . SER A 1 82 ? 10.629 -0.399 -8.671 1.00 90.00 82 SER A C 1
ATOM 639 O O . SER A 1 82 ? 10.156 -1.347 -8.053 1.00 90.00 82 SER A O 1
ATOM 641 N N . SER A 1 83 ? 10.792 0.801 -8.109 1.00 92.62 83 SER A N 1
ATOM 642 C CA . SER A 1 83 ? 10.432 1.116 -6.726 1.00 92.62 83 SER A CA 1
ATOM 643 C C . SER A 1 83 ? 9.699 2.447 -6.649 1.00 92.62 83 SER A C 1
ATOM 645 O O . SER A 1 83 ? 10.130 3.427 -7.261 1.00 92.62 83 SER A O 1
ATOM 647 N N . PHE A 1 84 ? 8.621 2.493 -5.871 1.00 93.19 84 PHE A N 1
ATOM 648 C CA . PHE A 1 84 ? 7.757 3.661 -5.741 1.00 93.19 84 PHE A CA 1
ATOM 649 C C . PHE A 1 84 ? 7.341 3.860 -4.290 1.00 93.19 84 PHE A C 1
ATOM 651 O O . PHE A 1 84 ? 6.974 2.908 -3.611 1.00 93.19 84 PHE A O 1
ATOM 658 N N . ALA A 1 85 ? 7.343 5.113 -3.838 1.00 93.50 85 ALA A N 1
ATOM 659 C CA . ALA A 1 85 ? 6.836 5.492 -2.528 1.00 93.50 85 ALA A CA 1
ATOM 660 C C . ALA A 1 85 ? 5.689 6.496 -2.675 1.00 93.50 85 ALA A C 1
ATOM 662 O O . ALA A 1 85 ? 5.772 7.444 -3.459 1.00 93.50 85 ALA A O 1
ATOM 663 N N . LEU A 1 86 ? 4.623 6.293 -1.907 1.00 92.62 86 LEU A N 1
ATOM 664 C CA . LEU A 1 86 ? 3.425 7.118 -1.909 1.00 92.62 86 LEU A CA 1
ATOM 665 C C . LEU A 1 86 ? 3.056 7.510 -0.480 1.00 92.62 86 LEU A C 1
ATOM 667 O O . LEU A 1 86 ? 2.990 6.662 0.405 1.00 92.62 86 LEU A O 1
ATOM 671 N N . VAL A 1 87 ? 2.757 8.792 -0.281 1.00 92.62 87 VAL A N 1
ATOM 672 C CA . VAL A 1 87 ? 2.218 9.322 0.977 1.00 92.62 87 VAL A CA 1
ATOM 673 C C . VAL A 1 87 ? 0.825 9.873 0.715 1.00 92.62 87 VAL A C 1
ATOM 675 O O . VAL A 1 87 ? 0.635 10.660 -0.216 1.00 92.62 87 VAL A O 1
ATOM 678 N N . ARG A 1 88 ? -0.161 9.454 1.509 1.00 89.38 88 ARG A N 1
ATOM 679 C CA . ARG A 1 88 ? -1.553 9.916 1.401 1.00 89.38 88 ARG A CA 1
ATOM 680 C C . ARG A 1 88 ? -2.222 9.980 2.767 1.00 89.38 88 ARG A C 1
ATOM 682 O O . ARG A 1 88 ? -1.715 9.447 3.742 1.00 89.38 88 ARG A O 1
ATOM 689 N N . HIS A 1 89 ? -3.388 10.616 2.815 1.00 88.25 89 HIS A N 1
ATOM 690 C CA . HIS A 1 89 ? -4.233 10.669 4.004 1.00 88.25 89 HIS A CA 1
ATOM 691 C C . HIS A 1 89 ? -5.398 9.674 3.866 1.00 88.25 89 HIS A C 1
ATOM 693 O O . HIS A 1 89 ? -6.082 9.649 2.835 1.00 88.25 89 HIS A O 1
ATOM 699 N N . LEU A 1 90 ? -5.641 8.853 4.888 1.00 75.94 90 LEU A N 1
ATOM 700 C CA . LEU A 1 90 ? -6.811 7.980 5.020 1.00 75.94 90 LEU A CA 1
ATOM 701 C C . LEU A 1 90 ? -8.087 8.812 4.839 1.00 75.94 90 LEU A C 1
ATOM 703 O O . LEU A 1 90 ? -8.227 9.877 5.435 1.00 75.94 90 LEU A O 1
ATOM 707 N N . GLY A 1 91 ? -8.988 8.337 3.973 1.00 69.88 91 GLY A N 1
ATOM 708 C CA . GLY A 1 91 ? -10.241 9.021 3.622 1.00 69.88 91 GLY A CA 1
ATOM 709 C C . GLY A 1 91 ? -10.199 9.861 2.337 1.00 69.88 91 GLY A C 1
ATOM 710 O O . GLY A 1 91 ? -11.250 10.258 1.845 1.00 69.88 91 GLY A O 1
ATOM 711 N N . THR A 1 92 ? -9.029 10.080 1.728 1.00 65.50 92 THR A N 1
ATOM 712 C CA . THR A 1 92 ? -8.916 10.791 0.438 1.00 65.50 92 THR A CA 1
ATOM 713 C C . THR A 1 92 ? -8.947 9.821 -0.755 1.00 65.50 92 THR A C 1
ATOM 715 O O . THR A 1 92 ? -7.946 9.590 -1.433 1.00 65.50 92 THR A O 1
ATOM 718 N N . TYR A 1 93 ? -10.109 9.219 -1.033 1.00 50.28 93 TYR A N 1
ATOM 719 C CA . TYR A 1 93 ? -10.332 8.530 -2.313 1.00 50.28 93 TYR A CA 1
ATOM 720 C C . TYR A 1 93 ? -10.515 9.581 -3.415 1.00 50.28 93 TYR A C 1
ATOM 722 O O . TYR A 1 93 ? -11.513 10.297 -3.446 1.00 50.28 93 TYR A O 1
ATOM 730 N N . ARG A 1 94 ? -9.535 9.697 -4.316 1.00 55.94 94 ARG A N 1
ATOM 731 C CA . ARG A 1 94 ? -9.672 10.473 -5.554 1.00 55.94 94 ARG A CA 1
ATOM 732 C C . ARG A 1 94 ? -10.146 9.496 -6.631 1.00 55.94 94 ARG A C 1
ATOM 734 O O . ARG A 1 94 ? -9.350 8.658 -7.048 1.00 55.94 94 ARG A O 1
ATOM 741 N N . GLY A 1 95 ? -11.444 9.542 -6.935 1.00 39.91 95 GLY A N 1
ATOM 742 C CA . GLY A 1 95 ? -12.057 8.808 -8.048 1.00 39.91 95 GLY A CA 1
ATOM 743 C C . GLY A 1 95 ? -11.594 9.320 -9.402 1.00 39.91 95 GLY A C 1
ATOM 744 O O . GLY A 1 95 ? -11.154 10.494 -9.464 1.00 39.91 95 GLY A O 1
#

InterPro domains:
  IPR007298 NlpE-like, N-terminal domain [PF04170] (44-81)
  IPR043176 NlpE, N-terminal domain superfamily [G3DSA:2.40.128.300] (20-93)

Secondary structure (DSSP, 8-state):
-HHHHHHHHHHHHHHHHGGGG--------------------EEEEEEEP-SSSSEEEEEEEE-TTSEEEEEEEEET-SSS--EEEEEEETT----